Protein AF-A0A947ZQN2-F1 (afdb_monomer_lite)

Sequence (76 aa):
MENLVNILPYVQMLLSVLLVGSILLQQTGNSLGGAFGGGDDFSAGHTRRGLEKTLFNATIIIAILFVASTFLALVI

pLDDT: mean 74.14, std 12.87, range [50.72, 91.5]

Foldseek 3Di:
DVVCLVVLVVVLVVLV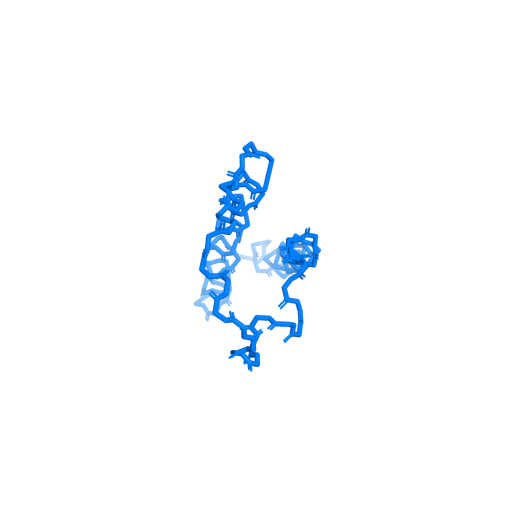VVLVVLVVVLPPDPVDVVVVPDDPPPDPPPPPPDDSVVSVVVSVVSVVVSVVSVVVNVVD

Structure (mmCIF, N/CA/C/O backbone):
data_AF-A0A947ZQN2-F1
#
_entry.id   AF-A0A947ZQN2-F1
#
loop_
_atom_site.group_PDB
_atom_site.id
_atom_site.type_symbol
_atom_site.label_atom_id
_atom_site.label_alt_id
_atom_site.label_comp_id
_atom_site.label_asym_id
_atom_site.label_entity_id
_atom_site.label_seq_id
_atom_site.pdbx_PDB_ins_code
_atom_site.Cartn_x
_atom_site.Cartn_y
_atom_site.Cartn_z
_atom_site.occupancy
_atom_site.B_iso_or_equiv
_atom_site.auth_seq_id
_atom_site.auth_comp_id
_atom_site.auth_asym_id
_atom_site.auth_atom_id
_atom_site.pdbx_PDB_model_num
ATOM 1 N N . MET A 1 1 ? -16.401 1.977 18.672 1.00 56.03 1 MET A N 1
ATOM 2 C CA . MET A 1 1 ? -15.310 0.980 18.703 1.00 56.03 1 MET A CA 1
ATOM 3 C C . MET A 1 1 ? -15.662 -0.245 17.861 1.00 56.03 1 MET A C 1
ATOM 5 O O . MET A 1 1 ? -14.861 -0.595 17.013 1.00 56.03 1 MET A O 1
ATOM 9 N N . GLU A 1 2 ? -16.868 -0.817 17.973 1.00 63.22 2 GLU A N 1
ATOM 10 C CA . GLU A 1 2 ? -17.279 -2.014 17.200 1.00 63.22 2 GLU A CA 1
ATOM 11 C C . GLU A 1 2 ? -17.227 -1.848 15.668 1.00 63.22 2 GLU A C 1
ATOM 13 O O . GLU A 1 2 ? -16.708 -2.712 14.969 1.00 63.22 2 GLU A O 1
ATOM 18 N N . ASN A 1 3 ? -17.679 -0.709 15.129 1.00 70.25 3 ASN A N 1
ATOM 19 C CA . ASN A 1 3 ? -17.655 -0.474 13.676 1.00 70.25 3 ASN A CA 1
ATOM 20 C C . ASN A 1 3 ? -16.232 -0.417 13.094 1.00 70.25 3 ASN A C 1
ATOM 22 O O . ASN A 1 3 ? -16.019 -0.827 11.959 1.00 70.25 3 ASN A O 1
ATOM 26 N N . LEU A 1 4 ? -15.258 0.082 13.865 1.00 67.38 4 LEU A N 1
ATOM 27 C CA . LEU A 1 4 ? -13.859 0.160 13.435 1.00 67.38 4 LEU A CA 1
ATOM 28 C C . LEU A 1 4 ? -13.216 -1.228 13.441 1.00 67.38 4 LEU A C 1
ATOM 30 O O . LEU A 1 4 ? -12.568 -1.595 12.467 1.00 67.38 4 LEU A O 1
ATOM 34 N N . VAL A 1 5 ? -13.473 -2.020 14.486 1.00 72.50 5 VAL A N 1
ATOM 35 C CA . VAL A 1 5 ? -12.990 -3.406 14.600 1.00 72.50 5 VAL A CA 1
ATOM 36 C C . VAL A 1 5 ? -13.553 -4.289 13.483 1.00 72.50 5 VAL A C 1
ATOM 38 O O . VAL A 1 5 ? -12.828 -5.114 12.940 1.00 72.50 5 VAL A O 1
ATOM 41 N N . ASN A 1 6 ? -14.802 -4.070 13.062 1.00 80.00 6 ASN A N 1
ATOM 42 C CA . ASN A 1 6 ? -15.383 -4.817 11.944 1.00 80.00 6 ASN A CA 1
ATOM 43 C C . ASN A 1 6 ? -14.883 -4.360 10.565 1.00 80.00 6 ASN A C 1
ATOM 45 O O . ASN A 1 6 ? -14.859 -5.170 9.644 1.00 80.00 6 ASN A O 1
ATOM 49 N N . ILE A 1 7 ? -14.488 -3.092 10.396 1.00 81.06 7 ILE A N 1
ATOM 50 C CA . ILE A 1 7 ? -14.029 -2.542 9.105 1.00 81.06 7 ILE A CA 1
ATOM 51 C C . ILE A 1 7 ? -12.530 -2.767 8.866 1.00 81.06 7 ILE A C 1
ATOM 53 O O . ILE A 1 7 ? -12.130 -2.994 7.721 1.00 81.06 7 ILE A O 1
ATOM 57 N N . LEU A 1 8 ? -11.704 -2.734 9.918 1.00 80.19 8 LEU A N 1
ATOM 58 C CA . LEU A 1 8 ? -10.245 -2.883 9.817 1.00 80.19 8 LEU A CA 1
ATOM 59 C C . LEU A 1 8 ? -9.803 -4.138 9.033 1.00 80.19 8 LEU A C 1
ATOM 61 O O . LEU A 1 8 ? -8.967 -3.993 8.139 1.00 80.19 8 LEU A O 1
ATOM 65 N N . PRO A 1 9 ? -10.374 -5.339 9.267 1.00 83.50 9 PRO A N 1
ATOM 66 C CA . PRO A 1 9 ? -9.983 -6.553 8.550 1.00 83.50 9 PRO A CA 1
ATOM 67 C C . PRO A 1 9 ? -10.251 -6.480 7.043 1.00 83.50 9 PRO A C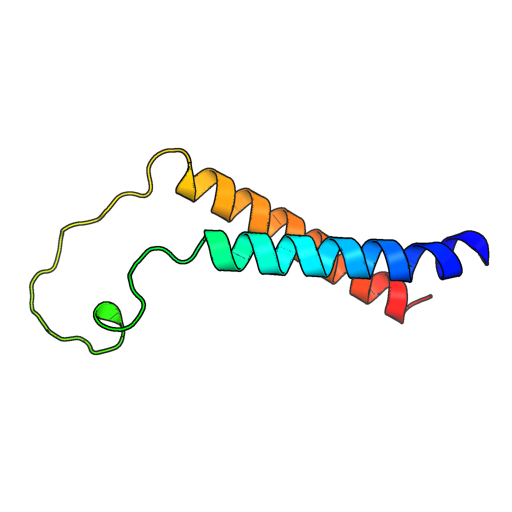 1
ATOM 69 O O . PRO A 1 9 ? -9.423 -6.923 6.248 1.00 83.50 9 PRO A O 1
ATOM 72 N N . TYR A 1 10 ? -11.375 -5.881 6.629 1.00 86.56 10 TYR A N 1
ATOM 73 C CA . TYR A 1 10 ? -11.697 -5.705 5.208 1.00 86.56 10 TYR A CA 1
ATOM 74 C C . TYR A 1 10 ? -10.722 -4.738 4.528 1.00 86.56 10 TYR A C 1
ATOM 76 O O . TYR A 1 10 ? -10.259 -5.006 3.418 1.00 86.56 10 TYR A O 1
ATOM 84 N N . VAL A 1 11 ? -10.364 -3.642 5.204 1.00 84.38 11 VAL A N 1
ATOM 85 C CA . VAL A 1 11 ? -9.369 -2.679 4.704 1.00 84.38 11 VAL A CA 1
ATOM 86 C C . VAL A 1 11 ? -7.991 -3.332 4.596 1.00 84.38 11 VAL A C 1
ATOM 88 O O . VAL A 1 11 ? -7.309 -3.170 3.585 1.00 84.38 11 VAL A O 1
ATOM 91 N N . GLN A 1 12 ? -7.593 -4.116 5.596 1.00 83.06 12 GLN A N 1
ATOM 92 C CA . GLN A 1 12 ? -6.309 -4.812 5.607 1.00 83.06 12 GLN A CA 1
ATOM 93 C C . GLN A 1 12 ? -6.232 -5.885 4.511 1.00 83.06 12 GLN A C 1
ATOM 95 O O . GLN A 1 12 ? -5.218 -5.981 3.819 1.00 83.06 12 GLN A O 1
ATOM 100 N N . MET A 1 13 ? -7.316 -6.632 4.283 1.00 87.00 13 MET A N 1
ATOM 101 C CA . MET A 1 13 ? -7.414 -7.589 3.178 1.00 87.00 13 MET A CA 1
ATOM 102 C C . MET A 1 13 ? -7.258 -6.889 1.820 1.00 87.00 13 MET A C 1
ATOM 104 O O . MET A 1 13 ? -6.457 -7.326 0.992 1.00 87.00 13 MET A O 1
ATOM 108 N N . LEU A 1 14 ? -7.957 -5.768 1.611 1.00 89.75 14 LEU A N 1
ATOM 109 C CA . LEU A 1 14 ? -7.861 -4.981 0.379 1.00 89.75 14 LEU A CA 1
ATOM 110 C C . LEU A 1 14 ? -6.436 -4.446 0.152 1.00 89.75 14 LEU A C 1
ATOM 112 O O . LEU A 1 14 ? -5.882 -4.598 -0.938 1.00 89.75 14 LEU A O 1
ATOM 116 N N . LEU A 1 15 ? -5.829 -3.850 1.182 1.00 85.00 15 LEU A N 1
ATOM 117 C CA . LEU A 1 15 ? -4.466 -3.317 1.118 1.00 85.00 15 LEU A CA 1
ATOM 118 C C . LEU A 1 15 ? -3.437 -4.417 0.832 1.00 85.00 15 LEU A C 1
ATOM 120 O O . LEU A 1 15 ? -2.518 -4.187 0.050 1.00 85.00 15 LEU A O 1
ATOM 124 N N . SER A 1 16 ? -3.603 -5.612 1.409 1.00 85.75 16 SER A N 1
ATOM 125 C CA . SER A 1 16 ? -2.722 -6.756 1.150 1.00 85.75 16 SER A CA 1
ATOM 126 C C . SER A 1 16 ? -2.772 -7.185 -0.318 1.00 85.75 16 SER A C 1
ATOM 128 O O . SER A 1 16 ? -1.728 -7.322 -0.955 1.00 85.75 16 SER A O 1
ATOM 130 N N . VAL A 1 17 ? -3.974 -7.318 -0.889 1.00 90.50 17 VAL A N 1
ATOM 131 C CA . VAL A 1 17 ? -4.149 -7.694 -2.302 1.00 90.50 17 VAL A CA 1
ATOM 132 C C . VAL A 1 17 ? -3.561 -6.634 -3.235 1.00 90.50 17 VAL A C 1
ATOM 134 O O . VAL A 1 17 ? -2.839 -6.977 -4.173 1.00 90.50 17 VAL A O 1
ATOM 137 N N . LEU A 1 18 ? -3.808 -5.347 -2.964 1.00 85.75 18 LEU A N 1
ATOM 138 C CA . LEU A 1 18 ? -3.232 -4.246 -3.745 1.00 85.75 18 LEU A CA 1
ATOM 139 C C . LEU A 1 18 ? -1.705 -4.210 -3.656 1.00 85.75 18 LEU A C 1
ATOM 141 O O . LEU A 1 18 ? -1.042 -3.949 -4.662 1.00 85.75 18 LEU A O 1
ATOM 145 N N . LEU A 1 19 ? -1.142 -4.490 -2.480 1.00 85.69 19 LEU A N 1
ATOM 146 C CA . LEU A 1 19 ? 0.300 -4.536 -2.276 1.00 85.69 19 LEU A CA 1
ATOM 147 C C . LEU A 1 19 ? 0.930 -5.698 -3.050 1.00 85.69 19 LEU A C 1
ATOM 149 O O . LEU A 1 19 ? 1.893 -5.484 -3.784 1.00 85.69 19 LEU A O 1
ATOM 153 N N . VAL A 1 20 ? 0.362 -6.903 -2.948 1.00 86.69 20 VAL A N 1
ATOM 154 C CA . VAL A 1 20 ? 0.834 -8.082 -3.693 1.00 86.69 20 VAL A CA 1
ATOM 155 C C . VAL A 1 20 ? 0.750 -7.830 -5.197 1.00 86.69 20 VAL A C 1
ATOM 157 O O . VAL A 1 20 ? 1.743 -8.013 -5.899 1.00 86.69 20 VAL A O 1
ATOM 160 N N . GLY A 1 21 ? -0.392 -7.341 -5.690 1.00 86.12 21 GLY A N 1
ATOM 161 C CA . GLY A 1 21 ? -0.564 -7.003 -7.104 1.00 86.12 21 GLY A CA 1
ATOM 162 C C . GLY A 1 21 ? 0.441 -5.952 -7.582 1.00 86.12 21 GLY A C 1
ATOM 163 O O . GLY A 1 21 ? 1.047 -6.113 -8.642 1.00 86.12 21 GLY A O 1
ATOM 164 N N . SER A 1 22 ? 0.687 -4.920 -6.770 1.00 82.69 22 SER A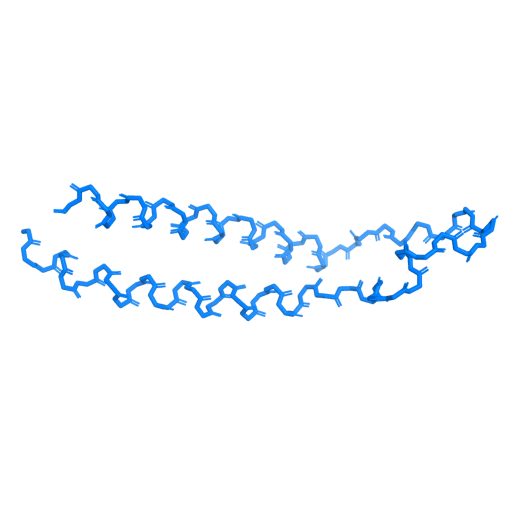 N 1
ATOM 165 C CA . SER A 1 22 ? 1.678 -3.887 -7.082 1.00 82.69 22 SER A CA 1
ATOM 166 C C . SER A 1 22 ? 3.094 -4.462 -7.138 1.00 82.69 22 SER A C 1
ATOM 168 O O . SER A 1 22 ? 3.824 -4.158 -8.080 1.00 82.69 22 SER A O 1
ATOM 170 N N . ILE A 1 23 ? 3.491 -5.298 -6.170 1.00 83.25 23 ILE A N 1
ATOM 171 C CA . ILE A 1 23 ? 4.825 -5.923 -6.116 1.00 83.25 23 ILE A CA 1
ATOM 172 C C . ILE A 1 23 ? 5.057 -6.828 -7.329 1.00 83.25 23 ILE A C 1
ATOM 174 O O . ILE A 1 23 ? 6.129 -6.776 -7.932 1.00 83.25 23 ILE A O 1
ATOM 178 N N . LEU A 1 24 ? 4.059 -7.628 -7.714 1.00 83.25 24 LEU A N 1
ATOM 179 C CA . LEU A 1 24 ? 4.154 -8.495 -8.891 1.00 83.25 24 LEU A CA 1
ATOM 180 C C . LEU A 1 24 ? 4.354 -7.681 -10.174 1.00 83.25 24 LEU A C 1
ATOM 182 O O . LEU A 1 24 ? 5.200 -8.026 -10.996 1.00 83.25 24 LEU A O 1
ATOM 186 N N . LEU A 1 25 ? 3.642 -6.560 -10.311 1.00 80.50 25 LEU A N 1
ATOM 187 C CA . LEU A 1 25 ? 3.777 -5.656 -11.456 1.00 80.50 25 LEU A CA 1
ATOM 188 C C . LEU A 1 25 ? 5.123 -4.899 -11.475 1.00 80.50 25 LEU A C 1
ATOM 190 O O . LEU A 1 25 ? 5.548 -4.424 -12.524 1.00 80.50 25 LEU A O 1
ATOM 194 N N . GLN A 1 26 ? 5.820 -4.814 -10.338 1.00 75.44 26 GLN A N 1
ATOM 195 C CA . GLN A 1 26 ? 7.146 -4.195 -10.201 1.00 75.44 26 GLN A CA 1
ATOM 196 C C . GLN A 1 26 ? 8.328 -5.137 -10.454 1.00 75.44 26 GLN A C 1
ATOM 198 O O . GLN A 1 26 ? 9.473 -4.698 -10.305 1.00 75.44 26 GLN A O 1
ATOM 203 N N . GLN A 1 27 ? 8.110 -6.409 -10.813 1.00 65.94 27 GLN A N 1
ATOM 204 C CA . GLN A 1 27 ? 9.208 -7.318 -11.151 1.00 65.94 27 GLN A CA 1
ATOM 205 C C . GLN A 1 27 ? 9.875 -6.917 -12.479 1.00 65.94 27 GLN A C 1
ATOM 207 O O . GLN A 1 27 ? 9.623 -7.483 -13.540 1.00 65.94 27 GLN A O 1
ATOM 212 N N . THR A 1 28 ? 10.776 -5.939 -12.420 1.00 62.47 28 THR A N 1
ATOM 213 C CA . THR A 1 28 ? 11.640 -5.551 -13.535 1.00 62.47 28 THR A CA 1
ATOM 214 C C . THR A 1 28 ? 12.722 -6.619 -13.724 1.00 62.47 28 THR A C 1
ATOM 216 O O . THR A 1 28 ? 13.750 -6.573 -13.056 1.00 62.47 28 THR A O 1
ATOM 219 N N . GLY A 1 29 ? 12.459 -7.608 -14.588 1.00 56.38 29 GLY A N 1
ATOM 220 C CA . GLY A 1 29 ? 13.402 -8.308 -15.487 1.00 56.38 29 GLY A CA 1
ATOM 221 C C . GLY A 1 29 ? 14.698 -8.953 -14.962 1.00 56.38 29 GLY A C 1
ATOM 222 O O . GLY A 1 29 ? 15.398 -9.585 -15.745 1.00 56.38 29 GLY A O 1
ATOM 223 N N . ASN A 1 30 ? 15.053 -8.841 -13.686 1.00 55.41 30 ASN A N 1
ATOM 224 C CA . ASN A 1 30 ? 16.360 -9.261 -13.175 1.00 55.41 30 ASN A CA 1
ATOM 225 C C . ASN A 1 30 ? 16.305 -10.621 -12.455 1.00 55.41 30 ASN A C 1
ATOM 227 O O . ASN A 1 30 ? 17.096 -10.886 -11.550 1.00 55.41 30 ASN A O 1
ATOM 231 N N . SER A 1 31 ? 15.339 -11.471 -12.814 1.00 58.72 31 SER A N 1
ATOM 232 C CA . SER A 1 31 ? 14.905 -12.587 -11.968 1.00 58.72 31 SER A CA 1
ATOM 233 C C . SER A 1 31 ? 15.863 -13.775 -11.871 1.00 58.72 31 SER A C 1
ATOM 235 O O . SER A 1 31 ? 15.663 -14.585 -10.979 1.00 58.72 31 SER A O 1
ATOM 237 N N . LEU A 1 32 ? 16.936 -13.878 -12.662 1.00 55.72 32 LEU A N 1
ATOM 238 C CA . LEU A 1 32 ? 17.991 -14.887 -12.437 1.00 55.72 32 LEU A CA 1
ATOM 239 C C . LEU A 1 32 ? 19.391 -14.374 -12.824 1.00 55.72 32 LEU A C 1
ATOM 241 O O . LEU A 1 32 ? 20.341 -14.582 -12.079 1.00 55.72 32 LEU A O 1
ATOM 245 N N . GLY A 1 33 ? 19.534 -13.628 -13.926 1.00 56.84 33 GLY A N 1
ATOM 246 C CA . GLY A 1 33 ? 20.847 -13.220 -14.457 1.00 56.84 33 GLY A CA 1
ATOM 247 C C . GLY A 1 33 ? 21.694 -12.314 -13.550 1.00 56.84 33 GLY A C 1
ATOM 248 O O . GLY A 1 33 ? 22.908 -12.476 -13.503 1.00 56.84 33 GLY A O 1
ATOM 249 N N . GLY A 1 34 ? 21.089 -11.406 -12.775 1.00 59.75 34 GLY A N 1
ATOM 250 C CA . GLY A 1 34 ? 21.853 -10.516 -11.885 1.00 59.75 34 GLY A CA 1
ATOM 251 C C . GLY A 1 34 ? 22.077 -11.042 -10.463 1.00 59.75 34 GLY A C 1
ATOM 252 O O . GLY A 1 34 ? 22.809 -10.412 -9.708 1.00 59.75 34 GLY A O 1
ATOM 253 N N . ALA A 1 35 ? 21.490 -12.184 -10.088 1.00 61.12 35 ALA A N 1
ATOM 254 C CA . ALA A 1 35 ? 21.774 -12.849 -8.810 1.00 61.12 35 ALA A CA 1
ATOM 255 C C . ALA A 1 35 ? 23.024 -13.750 -8.880 1.00 61.12 35 ALA A C 1
ATOM 257 O O . ALA A 1 35 ? 23.617 -14.057 -7.849 1.00 61.12 35 ALA A O 1
ATOM 258 N N . PHE A 1 36 ? 23.439 -14.148 -10.090 1.00 63.53 36 PHE A N 1
ATOM 259 C CA . PHE A 1 36 ? 24.542 -15.087 -10.321 1.00 63.53 36 PHE A CA 1
ATOM 260 C C . PHE A 1 36 ? 25.883 -14.439 -10.710 1.00 63.53 36 PHE A C 1
ATOM 262 O O . PHE A 1 36 ? 26.814 -15.163 -11.039 1.00 63.53 36 PHE A O 1
ATOM 269 N N . GLY A 1 37 ? 26.021 -13.107 -10.651 1.00 65.06 37 GLY A N 1
ATOM 270 C CA . GLY A 1 37 ? 27.327 -12.434 -10.778 1.00 65.06 37 GLY A CA 1
ATOM 271 C C . GLY A 1 37 ? 28.119 -12.762 -12.056 1.00 65.06 37 GLY A C 1
ATOM 272 O O . GLY A 1 37 ? 29.345 -12.792 -12.022 1.00 65.06 37 GLY A O 1
ATOM 273 N N . GLY A 1 38 ? 27.439 -13.064 -13.164 1.00 60.78 38 GLY A N 1
ATOM 274 C CA . GLY A 1 38 ? 28.076 -13.530 -14.394 1.00 60.78 38 GLY A CA 1
ATOM 275 C C . GLY A 1 38 ? 28.181 -12.441 -15.453 1.00 60.78 38 GLY A C 1
ATOM 276 O O . GLY A 1 38 ? 27.252 -12.278 -16.238 1.00 60.78 38 GLY A O 1
ATOM 277 N N . GLY A 1 39 ? 29.327 -11.760 -15.501 1.00 52.75 39 GLY A N 1
ATOM 278 C CA . GLY A 1 39 ? 29.773 -10.990 -16.664 1.00 52.75 39 GLY A CA 1
ATOM 279 C C . GLY A 1 39 ? 30.161 -9.552 -16.338 1.00 52.75 39 GLY A C 1
ATOM 280 O O . GLY A 1 39 ? 29.319 -8.759 -15.931 1.00 52.75 39 GLY A O 1
ATOM 281 N N . ASP A 1 40 ? 31.433 -9.237 -16.573 1.00 52.84 40 ASP A N 1
ATOM 282 C CA . ASP A 1 40 ? 32.127 -7.941 -16.485 1.00 52.84 40 ASP A CA 1
ATOM 283 C C . ASP A 1 40 ? 31.548 -6.809 -17.375 1.00 52.84 40 ASP A C 1
ATOM 285 O O . ASP A 1 40 ? 32.258 -5.878 -17.740 1.00 52.84 40 ASP A O 1
ATOM 289 N N . ASP A 1 41 ? 30.253 -6.814 -17.695 1.00 52.72 41 ASP A N 1
ATOM 290 C CA . ASP A 1 41 ? 29.580 -5.716 -18.401 1.00 52.72 41 ASP A CA 1
ATOM 291 C C . ASP A 1 41 ? 28.871 -4.797 -17.401 1.00 52.72 41 ASP A C 1
ATOM 293 O O . ASP A 1 41 ? 27.646 -4.645 -17.326 1.00 52.72 41 ASP A O 1
ATOM 297 N N . PHE A 1 42 ? 29.709 -4.154 -16.594 1.00 56.62 42 PHE A N 1
ATOM 298 C CA . PHE A 1 42 ? 29.377 -2.939 -15.872 1.00 56.62 42 PHE A CA 1
ATOM 299 C C . PHE A 1 42 ? 28.865 -1.898 -16.886 1.00 56.62 42 PHE A C 1
ATOM 301 O O . PHE A 1 42 ? 29.580 -1.521 -17.808 1.00 56.62 42 PHE A O 1
ATOM 308 N N . SER A 1 43 ? 27.655 -1.375 -16.668 1.00 52.44 43 SER A N 1
ATOM 309 C CA . SER A 1 43 ? 27.053 -0.236 -17.385 1.00 52.44 43 SER A CA 1
ATOM 310 C C . SER A 1 43 ? 26.212 -0.533 -18.636 1.00 52.44 43 SER A C 1
ATOM 312 O O . SER A 1 43 ? 26.486 -0.059 -19.736 1.00 52.44 43 SER A O 1
ATOM 314 N N . ALA A 1 44 ? 25.009 -1.047 -18.404 1.00 50.72 44 ALA A N 1
ATOM 315 C CA . ALA A 1 44 ? 23.832 -0.405 -18.986 1.00 50.72 44 ALA A CA 1
ATOM 316 C C . ALA A 1 44 ? 22.865 -0.073 -17.853 1.00 50.72 44 ALA A C 1
ATOM 318 O O . ALA A 1 44 ? 21.875 -0.763 -17.620 1.00 50.72 44 ALA A O 1
ATOM 319 N N . GLY A 1 45 ? 23.200 0.978 -17.097 1.00 53.94 45 GLY A N 1
ATOM 320 C CA . GLY A 1 45 ? 22.297 1.573 -16.126 1.00 53.94 45 GLY A CA 1
ATOM 321 C C . GLY A 1 45 ? 20.991 1.939 -16.818 1.00 53.94 45 GLY A C 1
ATOM 322 O O . GLY A 1 45 ? 20.878 3.006 -17.422 1.00 53.94 45 GLY A O 1
ATOM 323 N N . HIS A 1 46 ? 19.995 1.059 -16.721 1.00 52.62 46 HIS A N 1
ATOM 324 C CA . HIS A 1 46 ? 18.624 1.408 -17.037 1.00 52.62 46 HIS A CA 1
ATOM 325 C C . HIS A 1 46 ? 18.186 2.350 -15.920 1.00 52.62 46 HIS A C 1
ATOM 327 O O . HIS A 1 46 ? 17.693 1.948 -14.866 1.00 52.62 46 HIS A O 1
ATOM 333 N N . THR A 1 47 ? 18.503 3.632 -16.098 1.00 54.94 47 THR A N 1
ATOM 334 C CA . THR A 1 47 ? 17.999 4.684 -15.232 1.00 54.94 47 THR A CA 1
ATOM 335 C C . THR A 1 47 ? 16.481 4.535 -15.287 1.00 54.94 47 THR A C 1
ATOM 337 O O . THR A 1 47 ? 15.886 4.619 -16.360 1.00 54.94 47 THR A O 1
ATOM 340 N N . ARG A 1 48 ? 15.857 4.168 -14.164 1.00 55.91 48 ARG A N 1
ATOM 341 C CA . ARG A 1 48 ? 14.409 3.940 -14.104 1.00 55.91 48 ARG A CA 1
ATOM 342 C C . ARG A 1 48 ? 13.721 5.270 -14.415 1.00 55.91 48 ARG A C 1
ATOM 344 O O . ARG A 1 48 ? 13.597 6.121 -13.530 1.00 55.91 48 ARG A O 1
ATOM 351 N N . ARG A 1 49 ? 13.350 5.520 -15.676 1.00 68.12 49 ARG A N 1
ATOM 352 C CA . ARG A 1 49 ? 12.683 6.767 -16.086 1.00 68.12 49 ARG A CA 1
ATOM 353 C C . ARG A 1 49 ? 11.174 6.598 -15.991 1.00 68.12 49 ARG A C 1
ATOM 355 O O . ARG A 1 49 ? 10.605 5.642 -16.503 1.00 68.12 49 ARG A O 1
ATOM 362 N N . GLY A 1 50 ? 10.529 7.589 -15.380 1.00 67.38 50 GLY A N 1
ATOM 363 C CA . GLY A 1 50 ? 9.083 7.782 -15.441 1.00 67.38 50 GLY A CA 1
ATOM 364 C C . GLY A 1 50 ? 8.288 6.782 -14.606 1.00 67.38 50 GLY A C 1
ATOM 365 O O . GLY A 1 50 ? 8.184 6.929 -13.391 1.00 67.38 50 GLY A O 1
ATOM 366 N N . LEU A 1 51 ? 7.678 5.803 -15.270 1.00 64.75 51 LEU A N 1
ATOM 367 C CA . LEU A 1 51 ? 6.578 5.017 -14.706 1.00 64.75 51 LEU A CA 1
ATOM 368 C C . LEU A 1 51 ? 7.028 4.007 -13.646 1.00 64.75 51 LEU A C 1
ATOM 370 O O . LEU A 1 51 ? 6.369 3.877 -12.617 1.00 64.75 51 LEU A O 1
ATOM 374 N N . GLU A 1 52 ? 8.181 3.362 -13.833 1.00 67.69 52 GLU A N 1
ATOM 375 C CA . GLU A 1 52 ? 8.704 2.386 -12.865 1.00 67.69 52 GLU A CA 1
ATOM 376 C C . GLU A 1 52 ? 9.061 3.029 -11.517 1.00 67.69 52 GLU A C 1
ATOM 378 O O . GLU A 1 52 ? 8.816 2.448 -10.462 1.00 67.69 52 GLU A O 1
ATOM 383 N N . LYS A 1 53 ? 9.609 4.252 -11.529 1.00 71.38 53 LYS A N 1
ATOM 384 C CA . LYS A 1 53 ? 9.962 4.984 -10.302 1.00 71.38 53 LYS A CA 1
ATOM 385 C C . LYS A 1 53 ? 8.713 5.436 -9.540 1.00 71.38 53 LYS A C 1
ATOM 387 O O . LYS A 1 53 ? 8.693 5.389 -8.312 1.00 71.38 53 LYS A O 1
ATOM 392 N N . THR A 1 54 ? 7.666 5.842 -10.258 1.00 78.06 54 THR A N 1
ATOM 393 C CA . THR A 1 54 ? 6.382 6.230 -9.659 1.00 78.06 54 THR A CA 1
ATOM 394 C C . THR A 1 54 ? 5.663 5.031 -9.046 1.00 78.06 54 THR A C 1
ATOM 396 O O . THR A 1 54 ? 5.213 5.128 -7.908 1.00 78.06 54 THR A O 1
ATOM 399 N N . LEU A 1 55 ? 5.612 3.890 -9.745 1.00 78.69 55 LEU A N 1
ATOM 400 C CA . LEU A 1 55 ? 5.048 2.638 -9.220 1.00 78.69 55 LEU A CA 1
ATOM 401 C C . LEU A 1 55 ? 5.790 2.148 -7.971 1.00 78.69 55 LEU A C 1
ATOM 403 O O . LEU A 1 55 ? 5.158 1.735 -6.996 1.00 78.69 55 LEU A O 1
ATOM 407 N N . PHE A 1 56 ? 7.119 2.258 -7.972 1.00 79.88 56 PHE A N 1
ATOM 408 C CA . PHE A 1 56 ? 7.947 1.909 -6.821 1.00 79.88 56 PHE A CA 1
ATOM 409 C C . PHE A 1 56 ? 7.652 2.794 -5.605 1.00 79.88 56 PHE A C 1
ATOM 411 O O . PHE A 1 56 ? 7.355 2.293 -4.521 1.00 79.88 56 PHE A O 1
ATOM 418 N N . ASN A 1 57 ? 7.636 4.115 -5.794 1.00 83.19 57 ASN A N 1
ATOM 419 C CA . ASN A 1 57 ? 7.312 5.052 -4.720 1.00 83.19 57 ASN A CA 1
ATOM 420 C C . ASN A 1 57 ? 5.873 4.871 -4.207 1.00 83.19 57 ASN A C 1
ATOM 422 O O . ASN A 1 57 ? 5.648 4.902 -2.999 1.00 83.19 57 ASN A O 1
ATOM 426 N N . ALA A 1 58 ? 4.905 4.639 -5.100 1.00 84.06 58 ALA A N 1
ATOM 427 C CA . ALA A 1 58 ? 3.519 4.371 -4.720 1.00 84.06 58 ALA A CA 1
ATOM 428 C C . ALA A 1 58 ? 3.408 3.108 -3.856 1.00 84.06 58 ALA A C 1
ATOM 430 O O . ALA A 1 58 ? 2.701 3.099 -2.852 1.00 84.06 58 ALA A O 1
ATOM 431 N N . THR A 1 59 ? 4.165 2.067 -4.190 1.00 85.69 59 THR A N 1
ATOM 432 C CA . THR A 1 59 ? 4.149 0.804 -3.441 1.00 85.69 59 THR A CA 1
ATOM 433 C C . THR A 1 59 ? 4.791 0.937 -2.077 1.00 85.69 59 THR A C 1
ATOM 435 O O . THR A 1 59 ? 4.277 0.367 -1.122 1.00 85.69 59 THR A O 1
ATOM 438 N N . ILE A 1 60 ? 5.850 1.739 -1.947 1.00 85.75 60 ILE A N 1
ATOM 439 C CA . ILE A 1 60 ? 6.421 2.076 -0.637 1.00 85.75 60 ILE A CA 1
ATOM 440 C C . ILE A 1 60 ? 5.366 2.750 0.247 1.00 85.75 60 ILE A C 1
ATOM 442 O O . ILE A 1 60 ? 5.204 2.370 1.404 1.00 85.75 60 ILE A O 1
ATOM 446 N N . ILE A 1 61 ? 4.611 3.709 -0.296 1.00 88.94 61 ILE A N 1
ATOM 447 C CA . ILE A 1 61 ? 3.549 4.396 0.454 1.00 88.94 61 ILE A CA 1
ATOM 448 C C . ILE A 1 61 ? 2.458 3.400 0.876 1.00 88.94 61 ILE A C 1
ATOM 450 O O . ILE A 1 61 ? 2.069 3.377 2.044 1.00 88.94 61 ILE A O 1
ATOM 454 N N . ILE A 1 62 ? 2.004 2.536 -0.038 1.00 85.19 62 ILE A N 1
ATOM 455 C CA . ILE A 1 62 ? 0.997 1.501 0.251 1.00 85.19 62 ILE A CA 1
ATOM 456 C C . ILE A 1 62 ? 1.517 0.507 1.302 1.00 85.19 62 ILE A C 1
ATOM 458 O O . ILE A 1 62 ? 0.773 0.133 2.208 1.00 85.19 62 ILE A O 1
ATOM 462 N N . ALA A 1 63 ? 2.793 0.119 1.235 1.00 87.12 63 ALA A N 1
ATOM 463 C CA . ALA A 1 63 ? 3.423 -0.780 2.200 1.00 87.12 63 ALA A CA 1
ATOM 464 C C . ALA A 1 63 ? 3.447 -0.173 3.606 1.00 87.12 63 ALA A C 1
ATOM 466 O O . ALA A 1 63 ? 3.082 -0.841 4.573 1.00 87.12 63 ALA A O 1
ATOM 467 N N . ILE A 1 64 ? 3.821 1.104 3.724 1.00 91.50 64 ILE A N 1
ATOM 468 C CA . ILE A 1 64 ? 3.828 1.819 5.007 1.00 91.50 64 ILE A CA 1
ATOM 469 C C . ILE A 1 64 ? 2.410 1.886 5.586 1.00 91.50 64 ILE A C 1
ATOM 471 O O . ILE A 1 64 ? 2.220 1.586 6.765 1.00 91.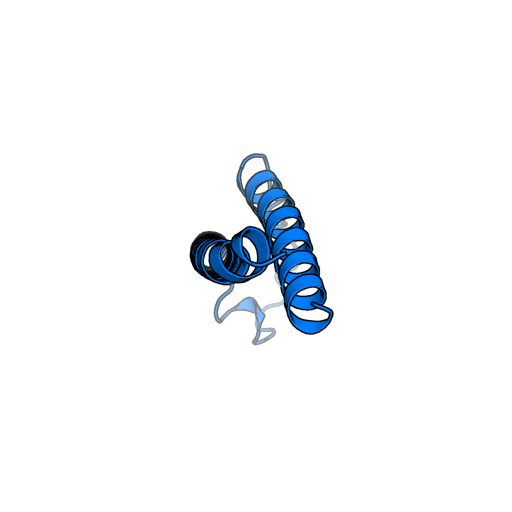50 64 ILE A O 1
ATOM 475 N N . LEU A 1 65 ? 1.407 2.216 4.764 1.00 86.81 65 LEU A N 1
ATOM 476 C CA . LEU A 1 65 ? 0.004 2.242 5.192 1.00 86.81 65 LEU A CA 1
ATOM 477 C C . LEU A 1 65 ? -0.491 0.860 5.640 1.00 86.81 65 LEU A C 1
ATOM 479 O O . LEU A 1 65 ? -1.187 0.759 6.649 1.00 86.81 65 LEU A O 1
ATOM 483 N N . PHE A 1 66 ? -0.101 -0.207 4.940 1.00 87.75 66 PHE A N 1
ATOM 484 C CA . PHE A 1 66 ? -0.447 -1.577 5.315 1.00 87.75 66 PHE A CA 1
ATOM 485 C C . PHE A 1 66 ? 0.166 -1.984 6.662 1.00 87.75 66 PHE A C 1
ATOM 487 O O . PHE A 1 66 ? -0.529 -2.539 7.517 1.00 87.75 66 PHE A O 1
ATOM 494 N N . VAL A 1 67 ? 1.446 -1.673 6.886 1.00 88.62 67 VAL A N 1
ATOM 495 C CA . VAL A 1 67 ? 2.128 -1.960 8.158 1.00 88.62 67 VAL A CA 1
ATOM 496 C C . VAL A 1 67 ? 1.506 -1.158 9.299 1.00 88.62 67 VAL A C 1
ATOM 498 O O . VAL A 1 67 ? 1.206 -1.730 10.34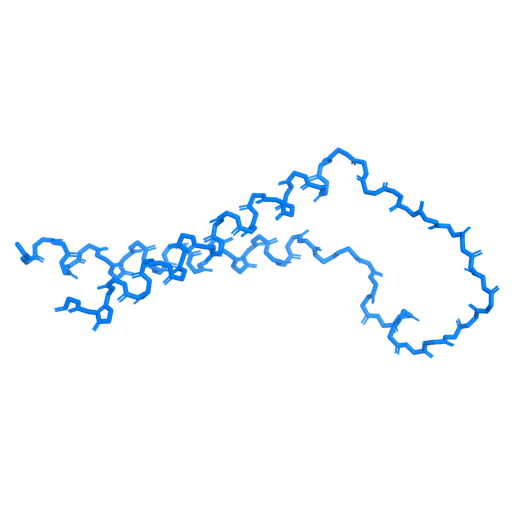5 1.00 88.62 67 VAL A O 1
ATOM 501 N N . ALA A 1 68 ? 1.241 0.135 9.092 1.00 88.31 68 ALA A N 1
ATOM 502 C CA . ALA A 1 68 ? 0.584 0.978 10.089 1.00 88.31 68 ALA A CA 1
ATOM 503 C C . ALA A 1 68 ? -0.825 0.465 10.434 1.00 88.31 68 ALA A C 1
ATOM 505 O O . ALA A 1 68 ? -1.174 0.364 11.609 1.00 88.31 68 ALA A O 1
ATOM 506 N N . SER A 1 69 ? -1.609 0.068 9.424 1.00 82.00 69 SER A N 1
ATOM 507 C CA . SER A 1 69 ? -2.931 -0.536 9.622 1.00 82.00 69 SER A CA 1
ATOM 508 C C . SER A 1 69 ? -2.849 -1.862 10.381 1.00 82.00 69 SER A C 1
ATOM 510 O O . SER A 1 69 ? -3.702 -2.132 11.220 1.00 82.00 69 SER A O 1
ATOM 512 N N . THR A 1 70 ? -1.830 -2.679 10.106 1.00 85.25 70 THR A N 1
ATOM 513 C CA . THR A 1 70 ? -1.610 -3.963 10.790 1.00 85.25 70 THR A CA 1
ATOM 514 C C . THR A 1 70 ? -1.237 -3.755 12.256 1.00 85.25 70 THR A C 1
ATOM 516 O O . THR A 1 70 ? -1.765 -4.437 13.128 1.00 85.25 70 THR A O 1
ATOM 519 N N . PHE A 1 71 ? -0.370 -2.782 12.545 1.00 87.50 71 PHE A N 1
ATOM 520 C CA . PHE A 1 71 ? -0.029 -2.410 13.918 1.00 87.50 71 PHE A CA 1
ATOM 521 C C . PHE A 1 71 ? -1.241 -1.885 14.686 1.00 87.50 71 PHE A C 1
ATOM 523 O O . PHE A 1 71 ? -1.446 -2.270 15.833 1.00 87.50 71 PHE A O 1
ATOM 530 N 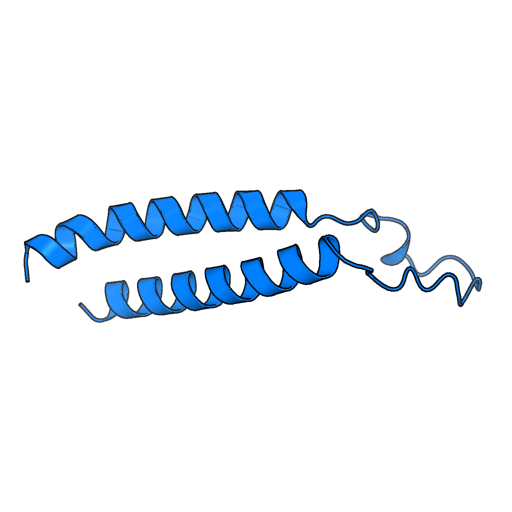N . LEU A 1 72 ? -2.066 -1.045 14.057 1.00 84.75 72 LEU A N 1
ATOM 531 C CA . LEU A 1 72 ? -3.283 -0.535 14.684 1.00 84.75 72 LEU A CA 1
ATOM 532 C C . LEU A 1 72 ? -4.283 -1.662 14.988 1.00 84.75 72 LEU A C 1
ATOM 534 O O . LEU A 1 72 ? -4.880 -1.656 16.058 1.00 84.75 72 LEU A O 1
ATOM 538 N N . ALA A 1 73 ? -4.417 -2.643 14.091 1.00 82.38 73 ALA A N 1
ATOM 539 C CA . ALA A 1 73 ? -5.255 -3.825 14.303 1.00 82.38 73 ALA A CA 1
ATOM 540 C C . ALA A 1 73 ? -4.750 -4.746 15.427 1.00 82.38 73 ALA A C 1
ATOM 542 O O . ALA A 1 73 ? -5.536 -5.496 15.985 1.00 82.38 73 ALA A O 1
ATOM 543 N N . LEU A 1 74 ? -3.449 -4.718 15.732 1.00 81.62 74 LEU A N 1
ATOM 544 C CA . LEU A 1 74 ? -2.858 -5.487 16.831 1.00 81.62 74 LEU A CA 1
ATOM 545 C C . LEU A 1 74 ? -3.024 -4.789 18.191 1.00 81.62 74 LEU A C 1
ATOM 547 O O . LEU A 1 74 ? -3.028 -5.455 19.221 1.00 81.62 74 LEU A O 1
ATOM 551 N N . VAL A 1 75 ? -3.103 -3.455 18.197 1.00 83.38 75 VAL A N 1
ATOM 552 C CA . VAL A 1 75 ? -3.223 -2.637 19.417 1.00 83.38 75 VAL A CA 1
ATOM 553 C C . VAL A 1 75 ? -4.678 -2.466 19.872 1.00 83.38 75 VAL A C 1
ATOM 555 O O . VAL A 1 75 ? -4.910 -2.303 21.070 1.00 83.38 75 VAL A O 1
ATOM 558 N N . ILE A 1 76 ? -5.632 -2.459 18.935 1.00 76.00 76 ILE A N 1
ATOM 559 C CA . ILE A 1 76 ? -7.083 -2.424 19.202 1.00 76.00 76 ILE A CA 1
ATOM 560 C C . ILE A 1 76 ? -7.578 -3.820 19.577 1.00 76.00 76 ILE A C 1
ATOM 562 O O . ILE A 1 76 ? -8.389 -3.895 20.528 1.00 76.00 76 ILE A O 1
#

Radius of gyration: 17.9 Å; chains: 1; bounding box: 50×23×38 Å

Secondary structure (DSSP, 8-state):
-HHHHHHHHHHHHHHHHHHHHHHHHT--S-SSTTTTT------------THHHHHHHHHHHHHHHHHHHHHHHHH-